Protein AF-A0A660TB13-F1 (afdb_monomer_lite)

Secondary structure (DSSP, 8-state):
-GGGEEEHHHHHHHHHHHHHHHHHTT-EEEEEETTEEEEEEE-HHHHHHHHHHHHHHHHHTT-

Foldseek 3Di:
DVVLEEEVVCCVVQVVVCLVCQQVVQHKHFYDYPNHTDDIDGHPVNVVVVVVVVVVVCVVVPD

Radius of gyration: 14.4 Å; chains: 1; bounding box: 32×20×38 Å

pLDDT: mean 93.74, std 9.8, range [49.38, 98.25]

Sequence (63 aa):
MLERIKPISYLKAHASEIVRKVAEDRSTVIITQNGNAKAVIQDIHVYEDIQESLALLKILAGS

Structure (mmCIF, N/CA/C/O backbone):
data_AF-A0A660TB13-F1
#
_entry.id   AF-A0A660TB13-F1
#
loop_
_atom_site.group_PDB
_atom_site.id
_atom_site.type_symbol
_atom_site.label_atom_id
_atom_site.label_alt_id
_atom_site.label_comp_id
_atom_site.label_asym_id
_atom_site.label_entity_id
_atom_site.label_seq_id
_atom_site.pdbx_PDB_ins_code
_atom_site.Cartn_x
_atom_site.Cartn_y
_atom_site.Cartn_z
_atom_site.occupancy
_atom_site.B_iso_or_equiv
_atom_site.auth_seq_id
_atom_site.auth_comp_id
_atom_site.auth_asym_id
_atom_site.auth_atom_id
_atom_site.pdbx_PDB_model_num
ATOM 1 N N . MET A 1 1 ? -2.811 -10.616 -5.487 1.00 49.38 1 MET A N 1
ATOM 2 C CA . MET A 1 1 ? -2.006 -10.218 -4.303 1.00 49.38 1 MET A CA 1
ATOM 3 C C . MET A 1 1 ? -0.543 -9.937 -4.657 1.00 49.38 1 MET A C 1
ATOM 5 O O . MET A 1 1 ? -0.075 -8.857 -4.331 1.00 49.38 1 MET A O 1
ATOM 9 N N . LEU A 1 2 ? 0.162 -10.829 -5.372 1.00 59.94 2 LEU A N 1
ATOM 10 C CA . LEU A 1 2 ? 1.570 -10.626 -5.775 1.00 59.94 2 LEU A CA 1
ATOM 11 C C . LEU A 1 2 ? 1.802 -9.408 -6.693 1.00 59.94 2 LEU A C 1
ATOM 13 O O . LEU A 1 2 ? 2.837 -8.760 -6.592 1.00 59.94 2 LEU A O 1
ATOM 17 N N . GLU A 1 3 ? 0.830 -9.037 -7.533 1.00 66.81 3 GLU A N 1
ATOM 18 C CA . GLU A 1 3 ? 0.942 -7.862 -8.420 1.00 66.81 3 GLU A CA 1
ATOM 19 C C . GLU A 1 3 ? 1.056 -6.528 -7.673 1.00 66.81 3 GLU A C 1
ATOM 21 O O . GLU A 1 3 ? 1.582 -5.557 -8.221 1.00 66.81 3 GLU A O 1
ATOM 26 N N . ARG A 1 4 ? 0.609 -6.499 -6.411 1.00 83.62 4 ARG A N 1
ATOM 27 C CA . ARG A 1 4 ? 0.670 -5.335 -5.523 1.00 83.62 4 ARG A CA 1
ATOM 28 C C . ARG A 1 4 ? 1.912 -5.341 -4.631 1.00 83.62 4 ARG A C 1
ATOM 30 O O . ARG A 1 4 ? 1.991 -4.522 -3.731 1.00 83.62 4 ARG A O 1
ATOM 37 N N . ILE A 1 5 ? 2.878 -6.233 -4.856 1.00 95.31 5 ILE A N 1
ATOM 38 C CA . ILE A 1 5 ? 4.175 -6.225 -4.169 1.00 95.31 5 ILE A CA 1
ATOM 39 C C . ILE A 1 5 ? 5.239 -5.786 -5.174 1.00 95.31 5 ILE A C 1
ATOM 41 O O . ILE A 1 5 ? 5.431 -6.435 -6.201 1.00 95.31 5 ILE A O 1
ATOM 45 N N . LYS A 1 6 ? 5.937 -4.683 -4.894 1.00 95.88 6 LYS A N 1
ATOM 46 C CA . LYS A 1 6 ? 6.983 -4.135 -5.768 1.00 95.88 6 LYS A CA 1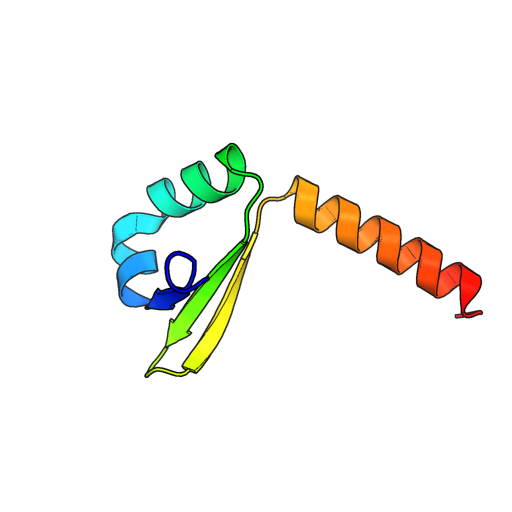
ATOM 47 C C . LYS A 1 6 ? 8.273 -3.888 -4.981 1.00 95.88 6 LYS A C 1
ATOM 49 O O . LYS A 1 6 ? 8.209 -3.396 -3.857 1.00 95.88 6 LYS A O 1
ATOM 54 N N . PRO A 1 7 ? 9.459 -4.194 -5.532 1.00 96.88 7 PRO A N 1
ATOM 55 C CA . PRO A 1 7 ? 10.713 -3.837 -4.880 1.00 96.88 7 PRO A CA 1
ATOM 56 C C . PRO A 1 7 ? 10.922 -2.318 -4.893 1.00 96.88 7 PRO A C 1
ATOM 58 O O . PRO A 1 7 ? 10.453 -1.617 -5.789 1.00 96.88 7 PRO A O 1
ATOM 61 N N . ILE A 1 8 ? 11.699 -1.805 -3.941 1.00 97.31 8 ILE A N 1
ATOM 62 C CA . ILE A 1 8 ? 12.021 -0.375 -3.830 1.00 97.31 8 ILE A CA 1
ATOM 63 C C . ILE A 1 8 ? 12.723 0.171 -5.083 1.00 97.31 8 ILE A C 1
ATOM 65 O O . ILE A 1 8 ? 12.595 1.349 -5.400 1.00 97.31 8 ILE A O 1
ATOM 69 N N . SER A 1 9 ? 13.432 -0.679 -5.831 1.00 97.50 9 SER A N 1
ATOM 70 C CA . SER A 1 9 ? 14.013 -0.320 -7.128 1.00 97.50 9 SER A CA 1
ATOM 71 C C . SER A 1 9 ? 12.946 0.035 -8.167 1.00 97.50 9 SER A C 1
ATOM 73 O O . SER A 1 9 ? 13.121 1.005 -8.897 1.00 97.50 9 SER A O 1
ATOM 75 N N . TYR A 1 10 ? 11.822 -0.687 -8.192 1.00 96.44 10 TYR A N 1
ATOM 76 C CA . TYR A 1 10 ? 10.705 -0.394 -9.090 1.00 96.44 10 TYR A CA 1
ATOM 77 C C . TYR A 1 10 ? 10.043 0.940 -8.728 1.00 96.44 10 TYR A C 1
ATOM 79 O O . TYR A 1 10 ? 9.776 1.749 -9.609 1.00 96.44 10 TYR A O 1
ATOM 87 N N . LEU A 1 11 ? 9.869 1.224 -7.432 1.00 95.62 11 LEU A N 1
ATOM 88 C CA . LEU A 1 11 ? 9.364 2.524 -6.978 1.00 95.62 11 LEU A CA 1
ATOM 89 C C . LEU A 1 11 ? 10.258 3.684 -7.433 1.00 95.62 11 LEU A C 1
ATOM 91 O O . LEU A 1 11 ? 9.754 4.677 -7.946 1.00 95.62 11 LEU A O 1
ATOM 95 N N . LYS A 1 12 ? 11.581 3.549 -7.292 1.00 95.94 12 LYS A N 1
ATOM 96 C CA . LYS A 1 12 ? 12.535 4.582 -7.726 1.00 95.94 12 LYS A CA 1
ATOM 97 C C . LYS A 1 12 ? 12.454 4.867 -9.228 1.00 95.94 12 LYS A C 1
ATOM 99 O O . LYS A 1 12 ? 12.631 6.012 -9.626 1.00 95.94 12 LYS A O 1
ATOM 104 N N . ALA A 1 13 ? 12.194 3.844 -10.041 1.00 97.81 13 ALA A N 1
ATOM 105 C CA . ALA A 1 13 ? 12.108 3.972 -11.494 1.00 97.81 13 ALA A CA 1
ATOM 106 C C . ALA A 1 13 ? 10.716 4.405 -12.002 1.00 97.81 13 ALA A C 1
ATOM 108 O O . ALA A 1 13 ? 10.628 5.019 -13.061 1.00 97.81 13 ALA A O 1
ATOM 109 N N . HIS A 1 14 ? 9.639 4.112 -11.262 1.00 96.75 14 HIS A N 1
ATOM 110 C CA . HIS A 1 14 ? 8.251 4.240 -11.737 1.00 96.75 14 HIS A CA 1
ATOM 111 C C . HIS A 1 14 ? 7.321 4.965 -10.747 1.00 96.75 14 HIS A C 1
ATOM 113 O O . HIS A 1 14 ? 6.127 4.671 -10.681 1.00 96.75 14 HIS A O 1
ATOM 119 N N . ALA A 1 15 ? 7.842 5.916 -9.965 1.00 96.38 15 ALA A N 1
ATOM 120 C CA . ALA A 1 15 ? 7.084 6.582 -8.901 1.00 96.38 15 ALA A CA 1
ATOM 121 C C . ALA A 1 15 ? 5.763 7.202 -9.391 1.00 96.38 15 ALA A C 1
ATOM 123 O O . ALA A 1 15 ? 4.707 6.910 -8.832 1.00 96.38 15 ALA A O 1
ATOM 124 N N . SER A 1 16 ? 5.799 8.001 -10.462 1.00 97.50 16 SER A N 1
ATOM 125 C CA . SER A 1 16 ? 4.603 8.661 -11.005 1.00 97.50 16 SER A CA 1
ATOM 126 C C . SER A 1 16 ? 3.552 7.669 -11.510 1.00 97.50 16 SER A C 1
ATOM 128 O O . SER A 1 16 ? 2.360 7.888 -11.317 1.00 97.50 16 SER A O 1
ATOM 130 N N . GLU A 1 17 ? 3.980 6.562 -12.124 1.00 95.75 17 GLU A N 1
ATOM 131 C CA . GLU A 1 17 ? 3.072 5.510 -12.595 1.00 95.75 17 GLU A CA 1
ATOM 132 C C . GLU A 1 17 ? 2.381 4.811 -11.422 1.00 95.75 17 GLU A C 1
ATOM 134 O O . GLU A 1 17 ? 1.170 4.603 -11.460 1.00 95.75 17 GLU A O 1
ATOM 139 N N . ILE A 1 18 ? 3.139 4.471 -10.375 1.00 95.00 18 ILE A N 1
ATOM 140 C CA . ILE A 1 18 ? 2.594 3.816 -9.183 1.00 95.00 18 ILE A CA 1
ATOM 141 C C . ILE A 1 18 ? 1.587 4.727 -8.493 1.00 95.00 18 ILE A C 1
ATOM 143 O O . ILE A 1 18 ? 0.502 4.263 -8.168 1.00 95.00 18 ILE A O 1
ATOM 147 N N . VAL A 1 19 ? 1.919 6.007 -8.297 1.00 96.19 19 VAL A N 1
ATOM 148 C CA . VAL A 1 19 ? 1.001 6.971 -7.673 1.00 96.19 19 VAL A CA 1
ATOM 149 C C . VAL A 1 19 ? -0.288 7.089 -8.483 1.00 96.19 19 VAL A C 1
ATOM 151 O O . VAL A 1 19 ? -1.369 7.006 -7.907 1.00 96.19 19 VAL A O 1
ATOM 154 N N . ARG A 1 20 ? -0.189 7.200 -9.816 1.00 96.81 20 ARG A N 1
ATOM 155 C CA . ARG A 1 20 ? -1.366 7.266 -10.690 1.00 96.81 20 ARG A CA 1
ATOM 156 C C . ARG A 1 20 ? -2.236 6.013 -10.571 1.00 96.81 20 ARG A C 1
ATOM 158 O O . ARG A 1 20 ? -3.422 6.137 -10.301 1.00 96.81 20 ARG A O 1
ATOM 165 N N . LYS A 1 21 ? -1.646 4.820 -10.706 1.00 95.12 21 LYS A N 1
ATOM 166 C CA . LYS A 1 21 ? -2.375 3.543 -10.594 1.00 95.12 21 LYS A CA 1
ATOM 167 C C . LYS A 1 21 ? -3.011 3.357 -9.220 1.00 95.12 21 LYS A C 1
ATOM 169 O O . LYS A 1 21 ? -4.133 2.884 -9.114 1.00 95.12 21 LYS A O 1
ATOM 174 N N . VAL A 1 22 ? -2.300 3.731 -8.157 1.00 96.31 22 VAL A N 1
ATOM 175 C CA . VAL A 1 22 ? -2.815 3.636 -6.788 1.00 96.31 22 VAL A CA 1
ATOM 176 C C . VAL A 1 22 ? -4.067 4.492 -6.611 1.00 96.31 22 VAL A C 1
ATOM 178 O O . VAL A 1 22 ? -5.044 3.986 -6.059 1.00 96.31 22 VAL A O 1
ATOM 181 N N . ALA A 1 23 ? -4.053 5.725 -7.124 1.00 96.81 23 ALA A N 1
ATOM 182 C CA . ALA A 1 23 ? -5.197 6.631 -7.077 1.00 96.81 23 ALA A CA 1
ATOM 183 C C . ALA A 1 23 ? -6.365 6.159 -7.965 1.00 96.81 23 ALA A C 1
ATOM 185 O O . ALA A 1 23 ? -7.506 6.118 -7.511 1.00 96.81 23 ALA A O 1
ATOM 186 N N . GLU A 1 24 ? -6.090 5.756 -9.211 1.00 96.25 24 GLU A N 1
ATOM 187 C CA . GLU A 1 24 ? -7.107 5.272 -10.163 1.00 96.25 24 GLU A CA 1
ATOM 188 C C . GLU A 1 24 ? -7.815 4.009 -9.651 1.00 96.25 24 GLU A C 1
ATOM 190 O O . GLU A 1 24 ? -9.042 3.918 -9.693 1.00 96.25 24 GLU A O 1
ATOM 195 N N . ASP A 1 25 ? -7.053 3.060 -9.104 1.00 95.06 25 ASP A N 1
ATOM 196 C CA . ASP A 1 25 ? -7.572 1.759 -8.673 1.00 95.06 25 ASP A CA 1
ATOM 197 C C . ASP A 1 25 ? -8.092 1.758 -7.224 1.00 95.06 25 ASP A C 1
ATOM 199 O O . ASP A 1 25 ? -8.486 0.698 -6.724 1.00 95.06 25 ASP A O 1
ATOM 203 N N . ARG A 1 26 ? -8.009 2.894 -6.511 1.00 95.38 26 ARG A N 1
ATOM 204 C CA . ARG A 1 26 ? -8.209 2.995 -5.051 1.00 95.38 26 ARG A CA 1
ATOM 205 C C . ARG A 1 26 ? -7.532 1.850 -4.297 1.00 95.38 26 ARG A C 1
ATOM 207 O O . ARG A 1 26 ? -8.155 1.068 -3.574 1.00 95.38 26 ARG A O 1
ATOM 214 N N . SER A 1 27 ? -6.238 1.685 -4.552 1.00 94.44 27 SER A N 1
ATOM 215 C CA . SER A 1 27 ? -5.508 0.473 -4.185 1.00 94.44 27 SER A CA 1
ATOM 216 C C . SER A 1 27 ? -4.400 0.709 -3.157 1.00 94.44 2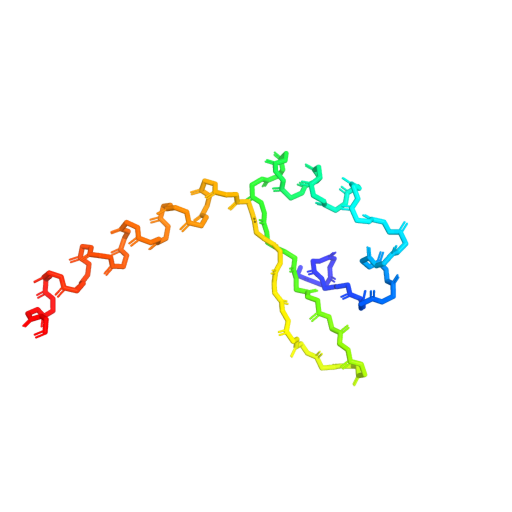7 SER A C 1
ATOM 218 O O . SER A 1 27 ? -4.208 1.795 -2.615 1.00 94.44 27 SER A O 1
ATOM 220 N N . THR A 1 28 ? -3.692 -0.366 -2.809 1.00 95.56 28 THR A N 1
ATOM 221 C CA . THR A 1 28 ? -2.527 -0.334 -1.920 1.00 95.56 28 THR A CA 1
ATOM 222 C C . THR A 1 28 ? -1.446 -1.238 -2.483 1.00 95.56 28 THR A C 1
ATOM 224 O O . THR A 1 28 ? -1.713 -2.399 -2.792 1.00 95.56 28 THR A O 1
ATOM 227 N N . VAL A 1 29 ? -0.228 -0.719 -2.599 1.00 96.81 29 VAL A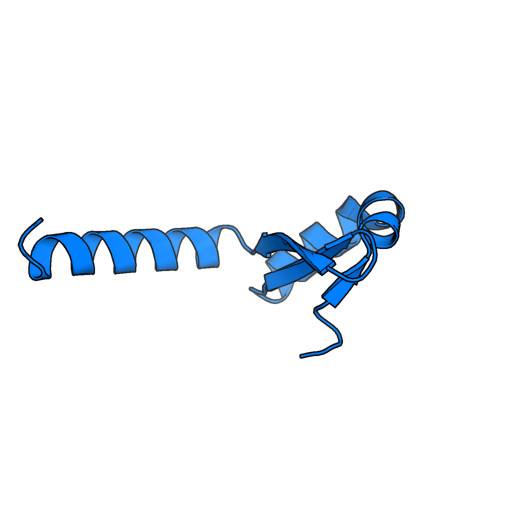 N 1
ATOM 228 C CA . VAL A 1 29 ? 0.957 -1.437 -3.073 1.00 96.81 29 VAL A CA 1
ATOM 229 C C . VAL A 1 29 ? 1.950 -1.568 -1.925 1.00 96.81 29 VAL A C 1
ATOM 231 O O . VAL A 1 29 ? 2.302 -0.584 -1.285 1.00 96.81 29 VAL A O 1
ATOM 234 N N . ILE A 1 30 ? 2.428 -2.782 -1.677 1.00 97.31 30 ILE A N 1
ATOM 235 C CA . ILE A 1 30 ? 3.480 -3.100 -0.714 1.00 97.31 30 ILE A CA 1
ATOM 236 C C . ILE A 1 30 ? 4.839 -2.908 -1.381 1.00 97.31 30 ILE A C 1
ATOM 238 O O . ILE A 1 30 ? 5.110 -3.466 -2.447 1.00 97.31 30 ILE A O 1
ATOM 242 N N . ILE A 1 31 ? 5.721 -2.171 -0.715 1.00 97.69 31 ILE A N 1
ATOM 243 C CA . ILE A 1 31 ? 7.098 -1.952 -1.143 1.00 97.69 31 ILE A CA 1
ATOM 244 C C . ILE A 1 31 ? 8.041 -2.851 -0.349 1.00 97.69 31 ILE A C 1
ATOM 246 O O . ILE A 1 31 ? 8.028 -2.848 0.887 1.00 97.69 31 ILE A O 1
ATOM 250 N N . THR A 1 32 ? 8.882 -3.607 -1.059 1.00 97.81 32 THR A N 1
ATOM 251 C CA . THR A 1 32 ? 9.899 -4.478 -0.458 1.00 97.81 32 THR A CA 1
ATOM 252 C C . THR A 1 32 ? 11.313 -3.932 -0.623 1.00 97.81 32 THR A C 1
ATOM 254 O O . THR A 1 32 ? 11.662 -3.317 -1.628 1.00 97.81 32 THR A O 1
ATOM 257 N N . GLN A 1 33 ? 12.171 -4.197 0.356 1.00 97.88 33 GLN A N 1
ATOM 258 C CA . GLN A 1 33 ? 13.609 -3.960 0.286 1.00 97.88 33 GLN A CA 1
ATOM 259 C C . GLN A 1 33 ? 14.328 -5.207 0.792 1.00 97.88 33 GLN A C 1
ATOM 261 O O . GLN A 1 33 ? 13.993 -5.728 1.856 1.00 97.88 33 GLN A O 1
ATOM 266 N N . ASN A 1 34 ? 15.298 -5.703 0.019 1.00 96.25 34 ASN A N 1
ATOM 267 C CA . ASN A 1 34 ? 16.023 -6.945 0.316 1.00 96.25 34 ASN A CA 1
ATOM 268 C C . ASN A 1 34 ? 15.065 -8.119 0.603 1.00 96.25 34 ASN A C 1
ATOM 270 O O . ASN A 1 34 ? 15.211 -8.814 1.603 1.00 96.25 34 ASN A O 1
ATOM 274 N N . GLY A 1 35 ? 14.016 -8.266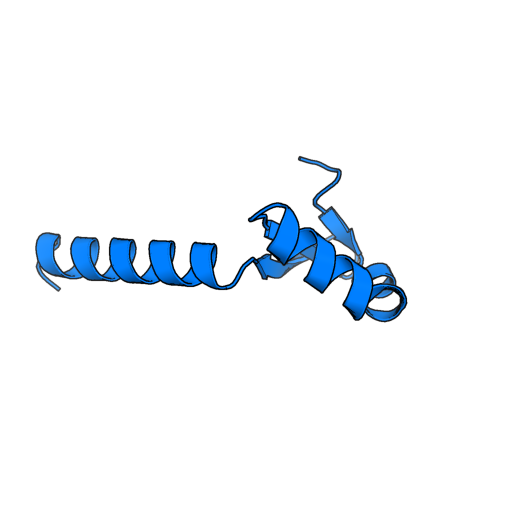 -0.218 1.00 92.75 35 GLY A N 1
ATOM 275 C CA . GLY A 1 35 ? 13.003 -9.322 -0.080 1.00 92.75 35 GLY A CA 1
ATOM 276 C C . GLY A 1 35 ? 11.976 -9.123 1.042 1.00 92.75 35 GLY A C 1
ATOM 277 O O . GLY A 1 35 ? 11.030 -9.894 1.130 1.00 92.75 35 GLY A O 1
ATOM 278 N N . ASN A 1 36 ? 12.108 -8.082 1.868 1.00 97.06 36 ASN A N 1
ATOM 279 C CA . ASN A 1 36 ? 11.246 -7.854 3.028 1.00 97.06 36 ASN A CA 1
ATOM 280 C C . ASN A 1 36 ? 10.296 -6.680 2.792 1.00 97.06 36 ASN A C 1
ATOM 282 O O . ASN A 1 36 ? 10.741 -5.637 2.317 1.00 97.06 36 ASN A O 1
ATOM 286 N N . ALA A 1 37 ? 9.020 -6.803 3.163 1.00 96.81 37 ALA A N 1
ATOM 287 C CA . ALA A 1 37 ? 8.083 -5.677 3.150 1.00 96.81 37 ALA A CA 1
ATOM 288 C C . ALA A 1 37 ? 8.537 -4.581 4.131 1.00 96.81 37 ALA A C 1
ATOM 290 O O . ALA A 1 37 ? 8.937 -4.885 5.256 1.00 96.81 37 ALA A O 1
ATOM 291 N N . LYS A 1 38 ? 8.515 -3.316 3.691 1.00 97.25 38 LYS A N 1
ATOM 292 C CA . LYS A 1 38 ? 8.985 -2.163 4.484 1.00 97.25 38 LYS A CA 1
ATOM 293 C C . LYS A 1 38 ? 8.043 -0.967 4.485 1.00 97.25 38 LYS A C 1
ATOM 295 O O . LYS A 1 38 ? 8.071 -0.200 5.438 1.00 97.25 38 LYS A O 1
ATOM 300 N N . ALA A 1 39 ? 7.248 -0.794 3.435 1.00 97.06 39 ALA A N 1
ATOM 301 C CA . ALA A 1 39 ? 6.330 0.330 3.314 1.00 97.06 39 ALA A CA 1
ATOM 302 C C . ALA A 1 39 ? 5.116 -0.050 2.466 1.00 97.06 39 ALA A C 1
ATOM 304 O O . ALA A 1 39 ? 5.114 -1.087 1.796 1.00 97.06 39 ALA A O 1
ATOM 305 N N . VAL A 1 40 ? 4.108 0.817 2.471 1.00 96.81 40 VAL A N 1
ATOM 306 C CA . VAL A 1 40 ? 2.964 0.759 1.563 1.00 96.81 40 VAL A CA 1
ATOM 307 C C . VAL A 1 40 ? 2.773 2.111 0.885 1.00 96.81 40 VAL A C 1
ATOM 309 O O . VAL A 1 40 ? 3.096 3.147 1.461 1.00 96.81 40 VAL A O 1
ATOM 312 N N . ILE A 1 41 ? 2.250 2.094 -0.336 1.00 96.81 41 ILE A N 1
ATOM 313 C CA . ILE A 1 41 ? 1.708 3.267 -1.025 1.00 96.81 41 ILE A CA 1
ATOM 314 C C . ILE A 1 41 ? 0.221 2.999 -1.203 1.00 96.81 41 ILE A C 1
ATOM 316 O O . ILE A 1 41 ? -0.147 1.964 -1.757 1.00 96.81 41 ILE A O 1
ATOM 320 N N . GLN A 1 42 ? -0.616 3.897 -0.702 1.00 97.31 42 GLN A N 1
ATOM 321 C CA . GLN A 1 42 ? -2.067 3.750 -0.664 1.00 97.31 42 GLN A CA 1
ATOM 322 C C . GLN A 1 42 ? -2.726 5.012 -1.217 1.00 97.31 42 GLN A C 1
ATOM 324 O O . GLN A 1 42 ? -2.156 6.099 -1.119 1.00 97.31 42 GLN A O 1
ATOM 329 N N . ASP A 1 43 ? -3.901 4.843 -1.816 1.00 97.94 43 ASP A N 1
ATOM 330 C CA . ASP A 1 43 ? -4.753 5.960 -2.206 1.00 97.94 43 ASP A CA 1
ATOM 331 C C . ASP A 1 43 ? -5.107 6.828 -0.991 1.00 97.94 43 ASP A C 1
ATOM 333 O O . ASP A 1 43 ? -5.354 6.312 0.101 1.00 97.94 43 ASP A O 1
ATOM 337 N N . ILE A 1 44 ? -5.136 8.147 -1.176 1.00 97.88 44 ILE A N 1
ATOM 338 C CA . ILE A 1 44 ? -5.349 9.072 -0.061 1.00 97.88 44 ILE A CA 1
ATOM 339 C C . ILE A 1 44 ? -6.746 8.927 0.546 1.00 97.88 44 ILE A C 1
ATOM 341 O O . ILE A 1 44 ? -6.865 8.929 1.766 1.00 97.88 44 ILE A O 1
ATOM 345 N N . HIS A 1 45 ? -7.780 8.701 -0.267 1.00 97.94 45 HIS A N 1
ATOM 346 C CA . HIS A 1 45 ? -9.142 8.560 0.243 1.00 97.94 45 HIS A CA 1
ATOM 347 C C . HIS A 1 45 ? -9.325 7.241 0.988 1.00 97.94 45 HIS A C 1
ATOM 349 O O . HIS A 1 45 ? -9.914 7.219 2.061 1.00 97.94 45 HIS A O 1
ATOM 355 N N . VAL A 1 46 ? -8.732 6.149 0.492 1.00 97.12 46 VAL A N 1
ATOM 356 C CA . VAL A 1 46 ? -8.703 4.881 1.242 1.00 97.12 46 VAL A CA 1
ATOM 357 C C . VAL A 1 46 ? -7.991 5.047 2.591 1.00 97.12 46 VAL A C 1
ATOM 359 O O . VAL A 1 46 ? -8.434 4.486 3.593 1.00 97.12 46 VAL A O 1
ATOM 362 N N . TYR A 1 47 ? -6.891 5.804 2.638 1.00 97.62 47 TYR A N 1
ATOM 363 C CA . TYR A 1 47 ? -6.202 6.102 3.894 1.00 97.62 47 TYR A CA 1
ATOM 364 C C . TYR A 1 47 ? -7.091 6.903 4.857 1.00 97.62 47 TYR A C 1
ATOM 366 O O . TYR A 1 47 ? -7.180 6.552 6.035 1.00 97.62 47 TYR A O 1
ATOM 374 N N . GLU A 1 48 ? -7.762 7.945 4.364 1.00 98.25 48 GLU A N 1
ATOM 375 C CA . GLU A 1 48 ? -8.682 8.790 5.137 1.00 98.25 48 GLU A CA 1
ATOM 376 C C . GLU A 1 48 ? -9.861 7.984 5.704 1.00 98.25 48 GLU A C 1
ATOM 378 O O . GLU A 1 48 ? -10.090 8.036 6.913 1.00 98.25 48 GLU A O 1
ATOM 383 N N . ASP A 1 49 ? -10.520 7.158 4.885 1.00 97.75 49 ASP A N 1
ATOM 384 C CA . ASP A 1 49 ? -11.637 6.292 5.297 1.00 97.75 49 ASP A CA 1
ATOM 385 C C . ASP A 1 49 ? -11.221 5.334 6.434 1.00 97.75 49 ASP A C 1
ATOM 387 O O . ASP A 1 49 ? -11.963 5.088 7.395 1.00 97.75 49 ASP A O 1
ATOM 391 N N . ILE A 1 50 ? -9.996 4.796 6.355 1.00 96.88 50 ILE A N 1
ATOM 392 C CA . ILE A 1 50 ? -9.424 3.946 7.406 1.00 96.88 50 ILE A CA 1
ATOM 393 C C . ILE A 1 50 ? -9.165 4.761 8.678 1.00 96.88 50 ILE A C 1
ATOM 395 O O . ILE A 1 50 ? -9.470 4.282 9.772 1.00 96.88 50 ILE A O 1
ATOM 399 N N . GLN A 1 51 ? -8.605 5.971 8.571 1.00 98.00 51 GLN A N 1
ATOM 400 C CA . GLN A 1 51 ? -8.361 6.825 9.739 1.00 98.00 51 GLN A CA 1
ATOM 401 C C . GLN A 1 51 ? -9.664 7.229 10.434 1.00 98.00 51 GLN A C 1
ATOM 403 O O . GLN A 1 51 ? -9.729 7.180 11.664 1.00 98.00 51 GLN A O 1
ATOM 408 N N . GLU A 1 52 ? -10.707 7.560 9.674 1.00 98.00 52 GLU A N 1
ATOM 409 C CA . GLU A 1 52 ? -12.033 7.869 10.211 1.00 98.00 52 GLU A CA 1
ATOM 410 C C . GLU A 1 52 ? -12.634 6.656 10.936 1.00 98.00 52 GLU A C 1
ATOM 412 O O . GLU A 1 52 ? -13.048 6.755 12.095 1.00 98.00 52 GL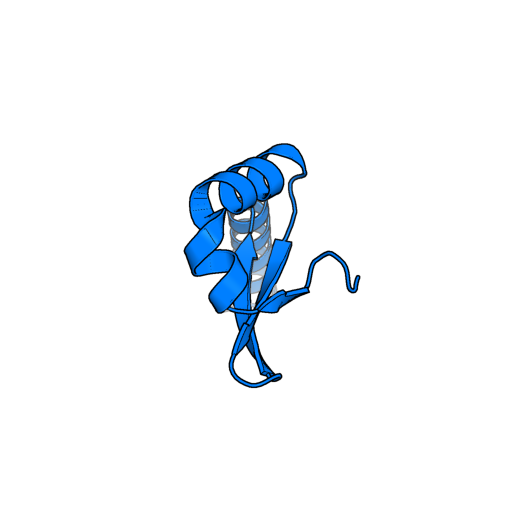U A O 1
ATOM 417 N N . SER A 1 53 ? -12.582 5.478 10.308 1.00 97.25 53 SER A N 1
ATOM 418 C CA . SER A 1 53 ? -13.055 4.227 10.912 1.00 97.25 53 SER A CA 1
ATOM 419 C C . SER A 1 53 ? -12.318 3.904 12.217 1.00 97.25 53 SER A C 1
ATOM 421 O O . SER A 1 53 ? -12.933 3.527 13.216 1.00 97.25 53 SER A O 1
ATOM 423 N N . LEU A 1 54 ? -10.993 4.082 12.244 1.00 97.56 54 LEU A N 1
ATOM 424 C CA . LEU A 1 54 ? -10.184 3.882 13.448 1.00 97.56 54 LEU A CA 1
ATOM 425 C C . LEU A 1 54 ? -10.504 4.909 14.538 1.00 97.56 54 LEU A C 1
ATOM 427 O O . LEU A 1 54 ? -10.490 4.556 15.718 1.00 97.56 54 LEU A O 1
ATOM 431 N N . ALA A 1 55 ? -10.789 6.160 14.177 1.00 97.19 55 ALA A N 1
ATOM 432 C CA . ALA A 1 55 ? -11.209 7.176 15.134 1.00 97.19 55 ALA A CA 1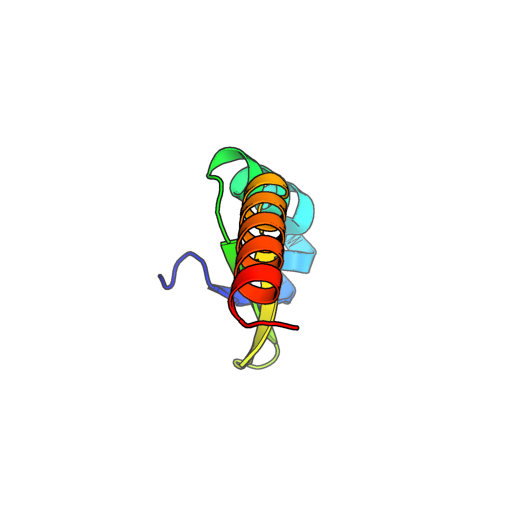
ATOM 433 C C . ALA A 1 55 ? -12.540 6.791 15.795 1.00 97.19 55 ALA A C 1
ATOM 435 O O . ALA A 1 55 ? -12.642 6.828 17.023 1.00 97.19 55 ALA A O 1
ATOM 436 N N . LEU A 1 56 ? -13.519 6.324 15.013 1.00 97.19 56 LEU A N 1
ATOM 437 C CA . LEU A 1 56 ? -14.787 5.828 15.546 1.00 97.19 56 LEU A CA 1
ATOM 438 C C . LEU A 1 56 ? -14.585 4.626 16.479 1.00 97.19 56 LEU A C 1
ATOM 440 O O . LEU A 1 56 ? -15.139 4.592 17.577 1.00 97.19 56 LEU A O 1
ATOM 444 N N . LEU A 1 57 ? -13.750 3.661 16.085 1.00 97.56 57 LEU A N 1
ATOM 445 C CA . LEU A 1 57 ? -13.441 2.502 16.926 1.00 97.56 57 LEU A CA 1
ATOM 446 C C . LEU A 1 57 ? -12.797 2.902 18.259 1.00 97.56 57 LEU A C 1
ATOM 448 O O . LEU A 1 57 ? -13.139 2.321 19.284 1.00 97.56 57 LEU A O 1
ATOM 452 N N . LYS A 1 58 ? -11.912 3.906 18.277 1.00 96.38 58 LYS A N 1
ATOM 453 C CA . LYS A 1 58 ? -11.309 4.420 19.521 1.00 96.38 58 LYS A CA 1
ATOM 454 C C . LYS A 1 58 ? -12.344 5.050 20.455 1.00 96.38 58 LYS A C 1
ATOM 456 O O . LYS A 1 58 ? -12.265 4.847 21.666 1.00 96.38 58 LYS A O 1
ATOM 461 N N . ILE A 1 59 ? -13.325 5.765 19.901 1.00 96.81 59 ILE A N 1
ATOM 462 C CA . ILE A 1 59 ? -14.446 6.320 20.674 1.00 96.81 59 ILE A CA 1
ATOM 463 C C . ILE A 1 59 ? -15.265 5.182 21.302 1.00 96.81 59 ILE A C 1
ATOM 465 O O . ILE A 1 59 ? -15.553 5.222 22.495 1.00 96.81 59 ILE A O 1
ATOM 469 N N . LEU A 1 60 ? -15.595 4.143 20.527 1.00 95.69 60 LEU A N 1
ATOM 470 C CA . LEU A 1 60 ? -16.390 3.001 20.999 1.00 95.69 60 LEU A CA 1
ATOM 471 C C . LEU A 1 60 ? -15.643 2.109 22.000 1.00 95.69 60 LEU A C 1
ATOM 473 O O . LEU A 1 60 ? -16.256 1.577 22.921 1.00 95.69 60 LEU A O 1
ATOM 477 N N . ALA A 1 61 ? -14.329 1.947 21.832 1.00 94.31 61 ALA A N 1
ATOM 478 C CA . ALA A 1 61 ? -13.479 1.171 22.734 1.00 94.31 61 ALA A CA 1
ATOM 479 C C . ALA A 1 61 ? -13.183 1.895 24.060 1.00 94.31 61 ALA A C 1
ATOM 481 O O . ALA A 1 61 ? -12.542 1.317 24.933 1.00 94.31 61 ALA A O 1
ATOM 482 N N . GLY A 1 62 ? -13.662 3.133 24.220 1.00 76.50 62 GLY A N 1
ATOM 483 C CA . GLY A 1 62 ? -13.540 3.880 25.467 1.00 76.50 62 GLY A CA 1
ATOM 484 C C . GLY A 1 62 ? -12.169 4.506 25.709 1.00 76.50 62 GLY A C 1
ATOM 485 O O . GLY A 1 62 ? -11.869 4.743 26.869 1.00 76.50 62 GLY A O 1
ATOM 486 N N . SER A 1 63 ? -11.408 4.781 24.636 1.00 58.31 63 SER A N 1
ATOM 487 C CA . SER A 1 63 ? -10.132 5.537 24.589 1.00 58.31 63 SER A CA 1
ATOM 488 C C . SER A 1 63 ? -9.070 5.189 25.638 1.00 58.31 63 SER A C 1
ATOM 490 O O . SER A 1 63 ? -9.201 5.604 26.807 1.00 58.31 63 SER A O 1
#